Protein AF-A0A6L6E1U4-F1 (afdb_monomer_lite)

Secondary structure (DSSP, 8-state):
--HHHHHHHHHHHHHHHHHHHHHHTTTTS-TTHHHHHHHHHHHHHHHHHHHTT--TT-HHHHHHHHHHHHHHHHHHHHHHHHHHHHHHHHHHHHHH-

Foldseek 3Di:
DDVVVVVVVVLVVLVVVVVVVLVVQCVQDPSVLLVVQLVVQLVVLLVVCVVVPDDPPDPVSVVCNSVRSSVRSNVVSVVSRVVSVVVVVVVVVVVVD

Radius of gyration: 17.68 Å; chains: 1; bounding box: 41×20×59 Å

Structure (mmCIF, N/CA/C/O backbone):
data_AF-A0A6L6E1U4-F1
#
_entry.id   AF-A0A6L6E1U4-F1
#
loop_
_atom_site.group_PDB
_atom_site.id
_atom_site.type_symbol
_atom_site.label_atom_id
_atom_site.label_alt_id
_atom_site.label_comp_id
_atom_site.label_asym_id
_atom_site.label_entity_id
_atom_site.label_seq_id
_atom_site.pdbx_PDB_ins_code
_atom_site.Cartn_x
_atom_site.Cartn_y
_atom_site.Cartn_z
_atom_site.occupancy
_atom_site.B_iso_or_equiv
_atom_site.auth_seq_id
_atom_site.auth_comp_id
_atom_site.auth_asym_id
_atom_site.auth_atom_id
_atom_site.pdbx_PDB_model_num
ATOM 1 N N . MET A 1 1 ? -1.365 8.250 28.342 1.00 52.19 1 MET A N 1
ATOM 2 C CA . MET A 1 1 ? -1.066 8.469 26.913 1.00 52.19 1 MET A CA 1
ATOM 3 C C . MET A 1 1 ? -2.107 7.703 26.143 1.00 52.19 1 MET A C 1
ATOM 5 O O . MET A 1 1 ? -2.160 6.484 26.252 1.00 52.19 1 MET A O 1
ATOM 9 N N . ASP A 1 2 ? -2.981 8.431 25.472 1.00 58.19 2 ASP A 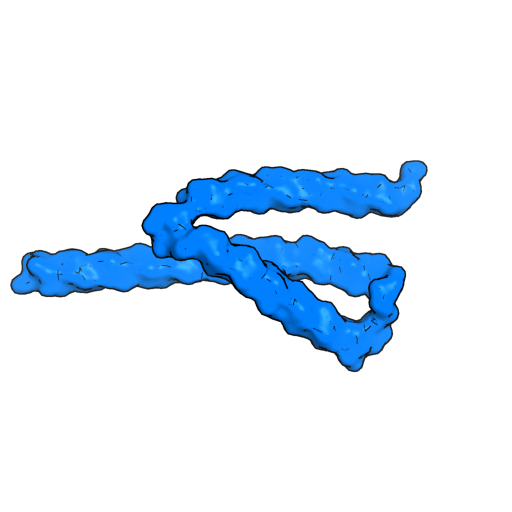N 1
ATOM 10 C CA . ASP A 1 2 ? -4.184 7.876 24.867 1.00 58.19 2 ASP A CA 1
ATOM 11 C C . ASP A 1 2 ? -3.793 7.194 23.550 1.00 58.19 2 ASP A C 1
ATOM 13 O O . ASP A 1 2 ? -2.903 7.674 22.844 1.00 58.19 2 ASP A O 1
ATOM 17 N N . VAL A 1 3 ? -4.417 6.058 23.225 1.00 67.44 3 VAL A N 1
ATOM 18 C CA . VAL A 1 3 ? -4.059 5.196 22.074 1.00 67.44 3 VAL A CA 1
ATOM 19 C C . VAL A 1 3 ? -3.969 5.990 20.759 1.00 67.44 3 VAL A C 1
ATOM 21 O O . VAL A 1 3 ? -3.127 5.707 19.909 1.00 67.44 3 VAL A O 1
ATOM 24 N N . SER A 1 4 ? -4.755 7.060 20.642 1.00 68.81 4 SER A N 1
ATOM 25 C CA . SER A 1 4 ? -4.755 8.027 19.542 1.00 68.81 4 SER A CA 1
ATOM 26 C C . SER A 1 4 ? -3.374 8.617 19.227 1.00 68.81 4 SER A C 1
ATOM 28 O O . SER A 1 4 ? -3.046 8.831 18.063 1.00 68.81 4 SER A O 1
ATOM 30 N N . PHE A 1 5 ? -2.530 8.853 20.235 1.00 70.38 5 PHE A N 1
ATOM 31 C CA . PHE A 1 5 ? -1.204 9.441 20.029 1.00 70.38 5 PHE A CA 1
ATOM 32 C C . PHE A 1 5 ? -0.218 8.446 19.404 1.00 70.38 5 PHE A C 1
ATOM 34 O O . PHE A 1 5 ? 0.578 8.814 18.541 1.00 70.38 5 PHE A O 1
ATOM 41 N N . ALA A 1 6 ? -0.309 7.169 19.785 1.00 71.25 6 ALA A N 1
ATOM 42 C CA . ALA A 1 6 ? 0.486 6.106 19.177 1.00 71.25 6 ALA A CA 1
ATOM 43 C C . ALA A 1 6 ? 0.101 5.894 17.705 1.00 71.25 6 ALA A C 1
ATOM 45 O O . ALA A 1 6 ? 0.980 5.715 16.866 1.00 71.25 6 ALA A O 1
ATOM 46 N N . VAL A 1 7 ? -1.192 5.997 17.377 1.00 66.94 7 VAL A N 1
ATOM 47 C CA . VAL A 1 7 ? -1.684 5.937 15.990 1.00 66.94 7 VAL A CA 1
ATOM 48 C C . VAL A 1 7 ? -1.111 7.083 15.156 1.00 66.94 7 VAL A C 1
ATOM 50 O O . VAL A 1 7 ? -0.622 6.847 14.056 1.00 66.94 7 VAL A O 1
ATOM 53 N N . ILE A 1 8 ? -1.103 8.309 15.687 1.00 74.38 8 ILE A N 1
ATOM 54 C CA . ILE A 1 8 ? -0.550 9.479 14.989 1.00 74.38 8 ILE A CA 1
ATOM 55 C C . ILE A 1 8 ? 0.965 9.343 14.785 1.00 74.38 8 ILE A C 1
ATOM 57 O O . ILE A 1 8 ? 1.454 9.627 13.695 1.00 74.38 8 ILE A O 1
ATOM 61 N N . LEU A 1 9 ? 1.712 8.886 15.793 1.00 76.69 9 LEU A N 1
ATOM 62 C CA . LEU A 1 9 ? 3.157 8.666 15.666 1.00 76.69 9 LEU A CA 1
ATOM 63 C C . LEU A 1 9 ? 3.498 7.568 14.656 1.00 76.69 9 LEU A C 1
ATOM 65 O O . LEU A 1 9 ? 4.421 7.716 13.859 1.00 76.69 9 LEU A O 1
ATOM 69 N N . LEU A 1 10 ? 2.747 6.470 14.667 1.00 72.44 10 LEU A N 1
ATOM 70 C CA . LEU A 1 10 ? 2.927 5.400 13.693 1.00 72.44 10 LEU A CA 1
ATOM 71 C C . LEU A 1 10 ? 2.569 5.891 12.282 1.00 72.44 10 LEU A C 1
ATOM 73 O O . LEU A 1 10 ? 3.260 5.576 11.319 1.00 72.44 10 LEU A O 1
ATOM 77 N N . TYR A 1 11 ? 1.544 6.736 12.169 1.00 62.38 11 TYR A N 1
ATOM 78 C CA . TYR A 1 11 ? 1.124 7.353 10.916 1.00 62.38 11 TYR A CA 1
ATOM 79 C C . TYR A 1 11 ? 2.180 8.296 10.328 1.00 62.38 11 TYR A C 1
ATOM 81 O O . TYR A 1 11 ? 2.506 8.189 9.144 1.00 62.38 11 TYR A O 1
ATOM 89 N N . THR A 1 12 ? 2.759 9.190 11.132 1.00 70.69 12 THR A N 1
ATOM 90 C CA . THR A 1 12 ? 3.824 10.089 10.659 1.00 70.69 12 THR A CA 1
ATOM 91 C C . THR A 1 12 ? 5.081 9.318 10.269 1.00 70.69 12 THR A C 1
ATOM 93 O O . THR A 1 12 ? 5.725 9.667 9.281 1.00 70.69 12 THR A O 1
ATOM 96 N N . LEU A 1 13 ? 5.387 8.225 10.972 1.00 75.94 13 LEU A N 1
ATOM 97 C CA . LEU A 1 13 ? 6.494 7.336 10.637 1.00 75.94 13 LEU A CA 1
ATOM 98 C C . LEU A 1 13 ? 6.273 6.621 9.292 1.00 75.94 13 LEU A C 1
ATOM 100 O O . LEU A 1 13 ? 7.167 6.609 8.446 1.00 75.94 13 LEU A O 1
ATOM 104 N N . VAL A 1 14 ? 5.071 6.088 9.051 1.00 64.25 14 VAL A N 1
ATOM 105 C CA . VAL A 1 14 ? 4.718 5.415 7.789 1.00 64.25 14 VAL A CA 1
ATOM 106 C C . VAL A 1 14 ? 4.690 6.396 6.612 1.00 64.25 14 VAL A C 1
ATOM 108 O O . VAL A 1 14 ? 5.251 6.096 5.559 1.00 64.25 14 VAL A O 1
ATOM 111 N N . LEU A 1 15 ? 4.112 7.592 6.772 1.00 66.56 15 LEU A N 1
ATOM 112 C CA . LEU A 1 15 ? 4.146 8.621 5.725 1.00 66.56 15 LEU A CA 1
ATOM 113 C C . LEU A 1 15 ? 5.566 9.127 5.440 1.00 66.56 15 LEU A C 1
ATOM 115 O O . LEU A 1 15 ? 5.914 9.356 4.280 1.00 66.56 15 LEU A O 1
ATOM 119 N N . GLY A 1 16 ? 6.402 9.247 6.474 1.00 63.91 16 GLY A N 1
ATOM 120 C CA . GLY A 1 16 ? 7.820 9.579 6.332 1.00 63.91 16 GLY A CA 1
ATOM 121 C C . GLY A 1 16 ? 8.600 8.537 5.522 1.00 63.91 16 GLY A C 1
ATOM 122 O O . GLY A 1 16 ? 9.509 8.898 4.782 1.00 63.91 16 GLY A O 1
ATOM 123 N N . LEU A 1 17 ? 8.201 7.263 5.592 1.00 63.50 17 LEU A N 1
ATOM 124 C CA . LEU A 1 17 ? 8.739 6.169 4.773 1.00 63.50 17 LEU A CA 1
ATOM 125 C C . LEU A 1 17 ? 8.233 6.188 3.318 1.00 63.50 17 LEU A C 1
ATOM 127 O O . LEU A 1 17 ? 8.948 5.754 2.415 1.00 63.50 17 LEU A O 1
ATOM 131 N N . VAL A 1 18 ? 7.030 6.716 3.066 1.00 57.53 18 VAL A N 1
ATOM 132 C CA . VAL A 1 18 ? 6.427 6.815 1.721 1.00 57.53 18 VAL A CA 1
ATOM 133 C C . VAL A 1 18 ? 7.045 7.940 0.882 1.00 57.53 18 VAL A C 1
ATOM 135 O O . VAL A 1 18 ? 7.255 7.763 -0.320 1.00 57.53 18 VAL A O 1
ATOM 138 N N . ALA A 1 19 ? 7.373 9.078 1.500 1.00 58.56 19 ALA A N 1
ATOM 139 C CA . ALA A 1 19 ? 7.956 10.242 0.825 1.00 58.56 19 ALA A CA 1
ATOM 140 C C . ALA A 1 19 ? 9.224 9.935 -0.016 1.00 58.56 19 ALA A C 1
ATOM 142 O O . ALA A 1 19 ? 9.265 10.326 -1.187 1.00 58.56 19 ALA A O 1
ATOM 143 N N . PRO A 1 20 ? 10.237 9.199 0.487 1.00 60.59 20 PRO A N 1
ATOM 144 C CA . PRO A 1 20 ? 11.402 8.831 -0.320 1.00 60.59 20 PRO A CA 1
ATOM 145 C C . PRO A 1 20 ? 11.078 7.793 -1.406 1.00 60.59 20 PRO A C 1
ATOM 147 O O . PRO A 1 20 ? 11.754 7.756 -2.431 1.00 60.59 20 PRO A O 1
ATOM 150 N N . TYR A 1 21 ? 10.030 6.982 -1.233 1.00 56.47 21 TYR A N 1
ATOM 151 C CA . TYR A 1 21 ? 9.685 5.902 -2.163 1.00 56.47 21 TYR A CA 1
ATOM 152 C C . TYR A 1 21 ? 9.057 6.412 -3.468 1.00 56.47 21 TYR A C 1
ATOM 154 O O . TYR A 1 21 ? 9.359 5.903 -4.546 1.00 56.47 21 TYR A O 1
ATOM 162 N N . ILE A 1 22 ? 8.226 7.457 -3.382 1.00 56.78 22 ILE A N 1
ATOM 163 C CA . ILE A 1 22 ? 7.669 8.152 -4.556 1.00 56.78 22 ILE A CA 1
ATOM 164 C C . ILE A 1 22 ? 8.784 8.884 -5.321 1.00 56.78 22 ILE A C 1
ATOM 166 O O . ILE A 1 22 ? 8.792 8.896 -6.551 1.00 56.78 22 ILE A O 1
ATOM 170 N N . SER A 1 23 ? 9.756 9.445 -4.595 1.00 54.22 23 SER A N 1
ATOM 171 C CA . SER A 1 23 ? 10.890 10.173 -5.174 1.00 54.22 23 SER A CA 1
ATOM 172 C C . SER A 1 23 ? 11.886 9.249 -5.895 1.00 54.22 23 SER A C 1
ATOM 174 O O . SER A 1 23 ? 12.378 9.583 -6.969 1.00 54.22 23 SER A O 1
ATOM 176 N N . ALA A 1 24 ? 12.137 8.045 -5.367 1.00 55.06 24 ALA A N 1
ATOM 177 C CA . ALA A 1 24 ? 13.194 7.157 -5.860 1.00 55.06 24 ALA A CA 1
ATOM 178 C C . ALA A 1 24 ? 12.899 6.424 -7.188 1.00 55.06 24 ALA A C 1
ATOM 180 O O . ALA A 1 24 ? 13.822 5.868 -7.777 1.00 55.06 24 ALA A O 1
ATOM 181 N N . HIS A 1 25 ? 11.648 6.380 -7.668 1.00 54.31 25 HIS A N 1
ATOM 182 C CA . HIS A 1 25 ? 11.264 5.555 -8.832 1.00 54.31 25 HIS A CA 1
ATOM 183 C C . HIS A 1 25 ? 10.463 6.290 -9.926 1.00 54.31 25 HIS A C 1
ATOM 185 O O . HIS A 1 25 ? 9.997 5.661 -10.881 1.00 54.31 25 HIS A O 1
ATOM 191 N N . SER A 1 26 ? 10.338 7.618 -9.822 1.00 53.34 26 SER A N 1
ATOM 192 C CA . SER A 1 26 ? 9.571 8.468 -10.752 1.00 53.34 26 SER A CA 1
ATOM 193 C C . SER A 1 26 ? 10.051 8.388 -12.214 1.00 53.34 26 SER A C 1
ATOM 195 O O . SER A 1 26 ? 9.270 8.582 -13.140 1.00 53.34 26 SER A O 1
ATOM 197 N N . GLU A 1 27 ? 11.316 8.030 -12.462 1.00 55.78 27 GLU A N 1
ATOM 198 C CA . GLU A 1 27 ? 11.839 7.888 -13.832 1.00 55.78 27 GLU A CA 1
ATOM 199 C C . GLU A 1 27 ? 11.299 6.656 -14.572 1.00 55.78 27 GLU A C 1
ATOM 201 O O . GLU A 1 27 ? 11.315 6.606 -15.803 1.00 55.78 27 GLU A O 1
ATOM 206 N N . LYS A 1 28 ? 10.807 5.647 -13.844 1.00 57.81 28 LYS A N 1
ATOM 207 C CA . LYS A 1 28 ? 10.451 4.349 -14.427 1.00 57.81 28 LYS A CA 1
ATOM 208 C C . LYS A 1 28 ? 8.939 4.106 -14.528 1.00 57.81 28 LYS A C 1
ATOM 210 O O . LYS A 1 28 ? 8.525 3.310 -15.379 1.00 57.81 28 LYS A O 1
ATOM 215 N N . TYR A 1 29 ? 8.113 4.810 -13.741 1.00 59.19 29 TYR A N 1
ATOM 216 C CA . TYR A 1 29 ? 6.634 4.795 -13.799 1.00 59.19 29 TYR A CA 1
ATOM 217 C C . TYR A 1 29 ? 6.094 6.217 -13.707 1.00 59.19 29 TYR A C 1
ATOM 219 O O . TYR A 1 29 ? 6.662 7.048 -13.011 1.00 59.19 29 TYR A O 1
ATOM 227 N N . GLY A 1 30 ? 4.954 6.487 -14.349 1.00 60.06 30 GLY A N 1
ATOM 228 C CA . GLY A 1 30 ? 4.292 7.782 -14.200 1.00 60.06 30 GLY A CA 1
ATOM 229 C C . GLY A 1 30 ? 3.941 8.059 -12.735 1.00 60.06 30 GLY A C 1
ATOM 230 O O . GLY A 1 30 ? 3.452 7.166 -12.042 1.00 60.06 30 GLY A O 1
ATOM 231 N N . ALA A 1 31 ? 4.134 9.302 -12.283 1.00 66.12 31 ALA A N 1
ATOM 232 C CA . ALA A 1 31 ? 3.893 9.737 -10.900 1.00 66.12 31 ALA A CA 1
ATOM 233 C C . ALA A 1 31 ? 2.466 9.452 -10.384 1.00 66.12 31 ALA A C 1
ATOM 235 O O . ALA A 1 31 ? 2.230 9.419 -9.180 1.00 66.12 31 ALA A O 1
ATOM 236 N N . LEU A 1 32 ? 1.517 9.213 -11.293 1.00 66.75 32 LEU A N 1
ATOM 237 C CA . LEU A 1 32 ? 0.133 8.864 -10.978 1.00 66.75 32 LEU A CA 1
ATOM 238 C C . LEU A 1 32 ? -0.058 7.393 -10.580 1.00 66.75 32 LEU A C 1
ATOM 240 O O . LEU A 1 32 ? -1.039 7.074 -9.919 1.00 66.75 32 LEU A O 1
ATOM 244 N N . VAL A 1 33 ? 0.868 6.494 -10.924 1.00 72.31 33 VAL A N 1
ATOM 245 C CA . VAL A 1 33 ? 0.703 5.053 -10.680 1.00 72.31 33 VAL A CA 1
ATOM 246 C C . VAL A 1 33 ? 0.625 4.718 -9.181 1.00 72.31 33 VAL A C 1
ATOM 248 O O . VAL A 1 33 ? -0.341 4.058 -8.789 1.00 72.31 33 VAL A O 1
ATOM 251 N N . PRO A 1 34 ? 1.552 5.179 -8.312 1.00 71.19 34 PRO A N 1
ATOM 252 C CA . PRO A 1 34 ? 1.449 4.920 -6.875 1.00 71.19 34 PRO A CA 1
ATOM 253 C C . PRO A 1 34 ? 0.147 5.437 -6.229 1.00 71.19 34 PRO A C 1
ATOM 255 O O . PRO A 1 34 ? -0.509 4.645 -5.548 1.00 71.19 34 PRO A O 1
ATOM 258 N N . PRO A 1 35 ? -0.295 6.697 -6.449 1.00 70.31 35 PRO A N 1
ATOM 259 C CA . PRO A 1 35 ? -1.532 7.182 -5.846 1.00 70.31 35 PRO A CA 1
ATOM 260 C C . PRO A 1 35 ? -2.781 6.477 -6.383 1.00 70.31 35 PRO A C 1
ATOM 262 O O . PRO A 1 35 ? -3.698 6.242 -5.601 1.00 70.31 35 PRO A O 1
ATOM 265 N N . THR A 1 36 ? -2.834 6.074 -7.661 1.00 75.31 36 THR A N 1
ATOM 266 C CA . THR A 1 36 ? -3.977 5.286 -8.163 1.00 75.31 36 THR A CA 1
ATOM 267 C C . THR A 1 36 ? -4.046 3.912 -7.495 1.00 75.31 36 THR A C 1
ATOM 269 O O . THR A 1 36 ? -5.122 3.498 -7.075 1.00 75.31 36 THR A O 1
ATOM 272 N N . ILE A 1 37 ? -2.909 3.228 -7.316 1.00 77.69 37 ILE A N 1
ATOM 273 C CA . ILE A 1 37 ? -2.858 1.936 -6.609 1.00 77.69 37 ILE A CA 1
ATOM 274 C C . ILE A 1 37 ? -3.315 2.091 -5.158 1.00 77.69 37 ILE A C 1
ATOM 276 O O . ILE A 1 37 ? -4.093 1.267 -4.676 1.00 77.69 37 ILE A O 1
ATOM 280 N N . ALA A 1 38 ? -2.856 3.138 -4.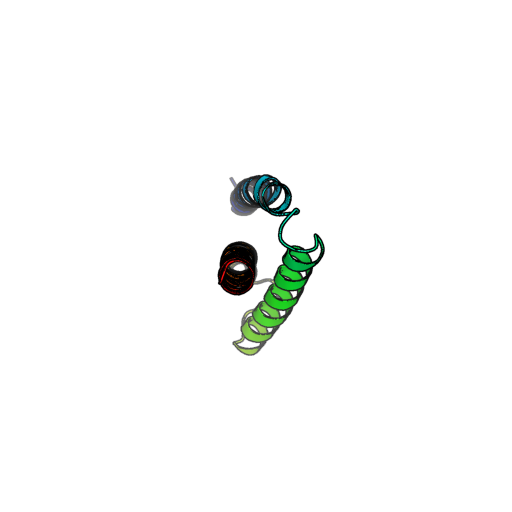470 1.00 75.50 38 ALA A N 1
ATOM 281 C CA . ALA A 1 38 ? -3.270 3.419 -3.101 1.00 75.50 38 ALA A CA 1
ATOM 282 C C . ALA A 1 38 ? -4.784 3.664 -3.017 1.00 75.50 38 ALA A C 1
ATOM 284 O O . ALA A 1 38 ? -5.455 3.017 -2.218 1.00 75.50 38 ALA A O 1
ATOM 285 N N . LEU A 1 39 ? -5.333 4.514 -3.893 1.00 79.00 39 LEU A N 1
ATOM 286 C CA . LEU A 1 39 ? -6.772 4.791 -3.979 1.00 79.00 39 LEU A CA 1
ATOM 287 C C . LEU A 1 39 ? -7.589 3.519 -4.211 1.00 79.00 39 LEU A C 1
ATOM 289 O O . LEU A 1 39 ? -8.489 3.218 -3.431 1.00 79.00 39 LEU A O 1
ATOM 293 N N . THR A 1 40 ? -7.256 2.742 -5.244 1.00 83.44 40 THR A N 1
ATOM 294 C CA . THR A 1 40 ? -7.983 1.509 -5.564 1.00 83.44 40 THR A CA 1
ATOM 295 C C . THR A 1 40 ? -7.885 0.495 -4.429 1.00 83.44 40 THR A C 1
ATOM 297 O O . THR A 1 40 ? -8.896 -0.091 -4.049 1.00 83.44 40 THR A O 1
ATOM 300 N N . THR A 1 41 ? -6.696 0.313 -3.849 1.00 82.00 41 THR A N 1
ATOM 301 C CA . THR A 1 41 ? -6.504 -0.619 -2.732 1.00 82.00 41 THR A CA 1
ATOM 302 C C . THR A 1 41 ? -7.318 -0.182 -1.523 1.00 82.00 41 THR A C 1
ATOM 304 O O . THR A 1 41 ? -8.047 -0.997 -0.974 1.00 82.00 41 THR A O 1
ATOM 307 N N . GLY A 1 42 ? -7.249 1.094 -1.137 1.00 80.38 42 GLY A N 1
ATOM 308 C CA . GLY A 1 42 ? -8.007 1.639 -0.014 1.00 80.38 42 GLY A CA 1
ATOM 309 C C . GLY A 1 42 ? -9.506 1.450 -0.173 1.00 80.38 42 GLY A C 1
ATOM 310 O O . GLY A 1 42 ? -10.154 0.943 0.740 1.00 80.38 42 GLY A O 1
ATOM 311 N N . SER A 1 43 ? -10.046 1.786 -1.347 1.00 83.88 43 SER A N 1
ATOM 312 C CA . SER A 1 43 ? -11.467 1.604 -1.645 1.00 83.88 43 SER A CA 1
ATOM 313 C C . SER A 1 43 ? -11.883 0.135 -1.577 1.00 83.88 43 SER A C 1
ATOM 315 O O . SER A 1 43 ? -12.850 -0.186 -0.892 1.00 83.88 43 SER A O 1
ATOM 317 N N . VAL A 1 44 ? -11.142 -0.768 -2.229 1.00 87.94 44 VAL A N 1
ATOM 318 C CA . VAL A 1 44 ? -11.470 -2.203 -2.249 1.00 87.94 44 VAL A CA 1
ATOM 319 C C . VAL A 1 44 ? -11.385 -2.809 -0.849 1.00 87.94 44 VAL A C 1
ATOM 321 O O . VAL A 1 44 ? -12.302 -3.513 -0.431 1.00 87.94 44 VAL A O 1
ATOM 324 N N . LEU A 1 45 ? -10.316 -2.518 -0.103 1.00 86.75 45 LEU A N 1
ATOM 325 C CA . LEU A 1 45 ? -10.103 -3.074 1.231 1.00 86.75 45 LEU A CA 1
ATOM 326 C C . LEU A 1 45 ? -11.187 -2.602 2.204 1.00 86.75 45 LEU A C 1
ATOM 328 O O . LEU A 1 45 ? -11.749 -3.414 2.934 1.00 86.75 45 LEU A O 1
ATOM 332 N N . TRP A 1 46 ? -11.513 -1.305 2.175 1.00 84.12 46 TRP A N 1
ATOM 333 C CA . TRP A 1 46 ? -12.562 -0.715 3.006 1.00 84.12 46 TRP A CA 1
ATOM 334 C C . TRP A 1 46 ? -13.931 -1.319 2.697 1.00 84.12 46 TRP A C 1
ATOM 336 O O . TRP A 1 46 ? -14.643 -1.722 3.616 1.00 84.12 46 TRP A O 1
ATOM 346 N N . SER A 1 47 ? -14.274 -1.465 1.412 1.00 88.12 47 SER A N 1
ATOM 347 C CA . SER A 1 47 ? -15.511 -2.132 1.008 1.00 88.12 47 SER A CA 1
ATOM 348 C C . SER A 1 47 ? -15.564 -3.575 1.509 1.00 88.12 47 SER A C 1
ATOM 350 O O . SER A 1 47 ? -16.553 -3.956 2.122 1.00 88.12 47 SER A O 1
ATOM 352 N N . ILE A 1 48 ? -14.503 -4.366 1.331 1.00 88.12 48 ILE A N 1
ATOM 353 C CA . ILE A 1 48 ? -14.474 -5.760 1.802 1.00 88.12 48 ILE A CA 1
ATOM 354 C C . ILE A 1 48 ? -14.627 -5.829 3.328 1.00 88.12 48 ILE A C 1
ATOM 356 O O . ILE A 1 48 ? -15.432 -6.613 3.823 1.00 88.12 48 ILE A O 1
ATOM 360 N N . LEU A 1 49 ? -13.903 -4.996 4.078 1.00 85.50 49 LEU A N 1
ATOM 361 C CA . LEU A 1 49 ? -13.946 -4.989 5.545 1.00 85.50 49 LEU A CA 1
ATOM 362 C C . LEU A 1 49 ? -15.337 -4.643 6.088 1.00 85.50 49 LEU A C 1
ATOM 364 O O . LEU A 1 49 ? -15.810 -5.301 7.014 1.00 85.50 49 LEU A O 1
ATOM 368 N N . ILE A 1 50 ? -16.024 -3.672 5.483 1.00 86.94 50 ILE A N 1
ATOM 369 C CA . ILE A 1 50 ? -17.401 -3.322 5.864 1.00 86.94 50 ILE A CA 1
ATOM 370 C C . ILE A 1 50 ? -18.362 -4.470 5.580 1.00 86.94 50 ILE A C 1
ATOM 372 O O . ILE A 1 50 ? -19.231 -4.765 6.395 1.00 86.94 50 ILE A O 1
ATOM 376 N N . TRP A 1 51 ? -18.193 -5.146 4.446 1.00 88.00 51 TRP A N 1
ATOM 377 C CA . TRP A 1 51 ? -19.028 -6.290 4.084 1.00 88.00 51 TRP A CA 1
ATOM 378 C C . TRP A 1 51 ? -18.795 -7.503 4.992 1.00 88.00 51 TRP A C 1
ATOM 380 O O . TRP A 1 51 ? -19.715 -8.280 5.223 1.00 88.00 51 TRP A O 1
ATOM 390 N N . VAL A 1 52 ? -17.593 -7.637 5.557 1.00 86.69 52 VAL A N 1
ATOM 391 C CA . VAL A 1 52 ? -17.256 -8.645 6.578 1.00 86.69 52 VAL A CA 1
ATOM 392 C C . VAL A 1 52 ? -17.853 -8.295 7.955 1.00 86.69 52 VAL A C 1
ATOM 394 O O . VAL A 1 52 ? -17.850 -9.128 8.857 1.00 86.69 52 VAL A O 1
ATOM 397 N N . GLY A 1 53 ? -18.430 -7.100 8.111 1.00 84.62 53 GLY A N 1
ATOM 398 C CA . GLY A 1 53 ? -19.132 -6.676 9.322 1.00 84.62 53 GLY A CA 1
ATOM 399 C C . GLY A 1 53 ? -18.309 -5.792 10.257 1.00 84.62 53 GLY A C 1
ATOM 400 O O . GLY A 1 53 ? -18.742 -5.551 11.383 1.00 84.62 53 GLY A O 1
ATOM 401 N N . PHE A 1 54 ? -17.148 -5.282 9.823 1.00 82.56 54 PHE A N 1
ATOM 402 C CA . PHE A 1 54 ? -16.428 -4.276 10.606 1.00 82.56 54 PHE A CA 1
ATOM 403 C C . PHE A 1 54 ? -17.196 -2.952 10.642 1.00 82.56 54 PHE A C 1
ATOM 405 O O . PHE A 1 54 ? -17.655 -2.441 9.617 1.00 82.56 54 PHE A O 1
ATOM 412 N N . GLY A 1 55 ? -17.283 -2.362 11.835 1.00 79.50 55 GLY A N 1
ATOM 413 C CA . GLY A 1 55 ? -17.846 -1.031 12.017 1.00 79.50 55 GLY A CA 1
ATOM 414 C C . GLY A 1 55 ? -16.964 0.044 11.381 1.00 79.50 55 GLY A C 1
ATOM 415 O O . GLY A 1 55 ? -15.739 0.000 11.467 1.00 79.50 55 GLY A O 1
ATOM 416 N N . THR A 1 56 ? -17.580 1.067 10.790 1.00 77.81 56 THR A N 1
ATOM 417 C CA . THR A 1 56 ? -16.867 2.200 10.166 1.00 77.81 56 THR A CA 1
ATOM 418 C C . THR A 1 56 ? -16.055 3.041 11.158 1.00 77.81 56 THR A C 1
ATOM 420 O O . THR A 1 56 ? -15.141 3.760 10.753 1.00 77.81 56 THR A O 1
ATOM 423 N N . GLN A 1 57 ? -16.370 2.943 12.452 1.00 78.62 57 GLN A N 1
ATOM 424 C CA . GLN A 1 57 ? -15.641 3.584 13.551 1.00 78.62 57 GLN A CA 1
ATOM 425 C C . GLN A 1 57 ? -14.771 2.611 14.356 1.00 78.62 57 GLN A C 1
ATOM 427 O O . GLN A 1 57 ? -14.229 2.988 15.392 1.00 78.62 57 GLN A O 1
ATOM 432 N N . ASP A 1 58 ? -14.630 1.365 13.905 1.00 81.62 58 ASP A N 1
ATOM 433 C CA . ASP A 1 58 ? -13.793 0.392 14.594 1.00 81.62 58 ASP A CA 1
ATOM 434 C C . ASP A 1 58 ? -12.307 0.721 14.378 1.00 81.62 58 ASP A C 1
ATOM 436 O O . ASP A 1 58 ? -11.840 0.899 13.246 1.00 81.62 58 ASP A O 1
ATOM 440 N N . GLY A 1 59 ? -11.547 0.789 15.472 1.00 80.62 59 GLY A N 1
ATOM 441 C CA . GLY A 1 59 ? -10.107 1.041 15.430 1.00 80.62 59 GLY A CA 1
ATOM 442 C C . GLY A 1 59 ? -9.353 -0.032 14.642 1.00 80.62 59 GLY A C 1
ATOM 443 O O . GLY A 1 59 ? -8.349 0.268 13.998 1.00 80.62 59 GLY A O 1
ATOM 444 N N . TRP A 1 60 ? -9.865 -1.265 14.619 1.00 80.94 60 TRP A N 1
ATOM 445 C CA . TRP A 1 60 ? -9.283 -2.364 13.849 1.00 80.94 60 TRP A CA 1
ATOM 446 C C . TRP A 1 60 ? -9.414 -2.176 12.337 1.00 80.94 60 TRP A C 1
ATOM 448 O O . TRP A 1 60 ? -8.455 -2.437 11.612 1.00 80.94 60 TRP A O 1
ATOM 458 N N . LEU A 1 61 ? -10.558 -1.675 11.857 1.00 82.69 61 LEU A N 1
ATOM 459 C CA . LEU A 1 61 ? -10.759 -1.370 10.436 1.00 82.69 61 LEU A CA 1
ATOM 460 C C . LEU A 1 61 ? -9.753 -0.311 9.978 1.00 82.69 61 LEU A C 1
ATOM 462 O O . LEU A 1 61 ? -9.096 -0.472 8.948 1.00 82.69 61 LEU A O 1
ATOM 466 N N . TRP A 1 62 ? -9.577 0.730 10.791 1.00 81.44 62 TRP A N 1
ATOM 467 C CA . TRP A 1 62 ? -8.588 1.771 10.541 1.00 81.44 62 TRP A CA 1
ATOM 468 C C . TRP A 1 62 ? -7.160 1.234 10.539 1.00 81.44 62 TRP A C 1
ATOM 470 O O . TRP A 1 62 ? -6.411 1.531 9.612 1.00 81.44 62 TRP A O 1
ATOM 480 N N . LEU A 1 63 ? -6.793 0.406 11.521 1.00 81.62 63 LEU A N 1
ATOM 481 C CA . LEU A 1 63 ? -5.457 -0.183 11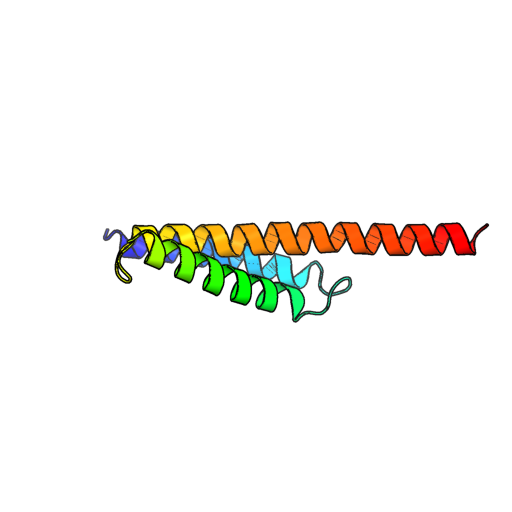.614 1.00 81.62 63 LEU A CA 1
ATOM 482 C C . LEU A 1 63 ? -5.129 -1.059 10.396 1.00 81.62 63 LEU A C 1
ATOM 484 O O . LEU A 1 63 ? -4.054 -0.926 9.810 1.00 81.62 63 LEU A O 1
ATOM 488 N N . ILE A 1 64 ? -6.060 -1.929 9.994 1.00 82.88 64 ILE A N 1
ATOM 489 C CA . ILE A 1 64 ? -5.878 -2.827 8.848 1.00 82.88 64 ILE A CA 1
ATOM 490 C C . ILE A 1 64 ? -5.703 -2.015 7.566 1.00 82.88 64 ILE A C 1
ATOM 492 O O . ILE A 1 64 ? -4.763 -2.261 6.814 1.00 82.88 64 ILE A O 1
ATOM 496 N N . ILE A 1 65 ? -6.563 -1.022 7.325 1.00 82.50 65 ILE A N 1
ATOM 497 C CA . ILE A 1 65 ? -6.480 -0.176 6.127 1.00 82.50 65 ILE A CA 1
ATOM 498 C C . ILE A 1 65 ? -5.183 0.629 6.117 1.00 82.50 65 ILE A C 1
ATOM 500 O O . ILE A 1 65 ? -4.507 0.686 5.087 1.00 82.50 65 ILE A O 1
ATOM 504 N N . MET A 1 66 ? -4.813 1.209 7.261 1.00 79.06 66 MET A N 1
ATOM 505 C CA . MET A 1 66 ? -3.587 1.989 7.403 1.00 79.06 66 MET A CA 1
ATOM 506 C C . MET A 1 66 ? -2.325 1.170 7.142 1.00 79.06 66 MET A C 1
ATOM 508 O O . MET A 1 66 ? -1.365 1.729 6.625 1.00 79.06 66 MET A O 1
ATOM 512 N N . LEU A 1 67 ? -2.304 -0.124 7.468 1.00 81.31 67 LEU A N 1
ATOM 513 C CA . LEU A 1 67 ? -1.161 -0.999 7.190 1.00 81.31 67 LEU A CA 1
ATOM 514 C C . LEU A 1 67 ? -1.198 -1.569 5.770 1.00 81.31 67 LEU A C 1
ATOM 516 O O . LEU A 1 67 ? -0.185 -1.573 5.069 1.00 81.31 67 LEU A O 1
ATOM 520 N N . ALA A 1 68 ? -2.362 -2.040 5.329 1.00 82.44 68 ALA A N 1
ATOM 521 C CA . ALA A 1 68 ? -2.507 -2.722 4.052 1.00 82.44 68 ALA A CA 1
ATOM 522 C C . ALA A 1 68 ? -2.283 -1.782 2.861 1.00 82.44 68 ALA A C 1
ATOM 524 O O . ALA A 1 68 ? -1.600 -2.166 1.915 1.00 82.44 68 ALA A O 1
ATOM 525 N N . MET A 1 69 ? -2.795 -0.546 2.904 1.00 79.19 69 MET A N 1
ATOM 526 C CA . MET A 1 69 ? -2.615 0.416 1.810 1.00 79.19 69 MET A CA 1
ATOM 527 C C . MET A 1 69 ? -1.142 0.700 1.465 1.00 79.19 69 MET A C 1
ATOM 529 O O . MET A 1 69 ? -0.766 0.504 0.306 1.00 79.19 69 MET A O 1
ATOM 533 N N . PRO A 1 70 ? -0.282 1.138 2.405 1.00 74.62 70 PRO A N 1
ATO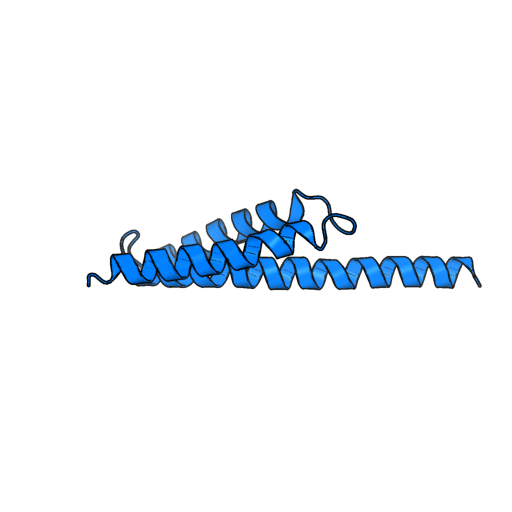M 534 C CA . PRO A 1 70 ? 1.119 1.412 2.101 1.00 74.62 70 PRO A CA 1
ATOM 535 C C . PRO A 1 70 ? 1.890 0.138 1.752 1.00 74.62 70 PRO A C 1
ATOM 537 O O . PRO A 1 70 ? 2.706 0.174 0.833 1.00 74.62 70 PRO A O 1
ATOM 540 N N . LEU A 1 71 ? 1.603 -0.997 2.405 1.00 80.81 71 LEU A N 1
ATOM 541 C CA . LEU A 1 71 ? 2.227 -2.278 2.058 1.00 80.81 71 LEU A CA 1
ATOM 542 C C . LEU A 1 71 ? 1.951 -2.663 0.602 1.00 80.81 71 LEU A C 1
ATOM 544 O O . LEU A 1 71 ? 2.885 -2.958 -0.144 1.00 80.81 71 LEU A O 1
ATOM 548 N N . VAL A 1 72 ? 0.687 -2.617 0.178 1.00 82.62 72 VAL A N 1
ATOM 549 C CA . VAL A 1 72 ? 0.299 -2.939 -1.199 1.00 82.62 72 VAL A CA 1
ATOM 550 C C . VAL A 1 72 ? 0.876 -1.924 -2.174 1.00 82.62 72 VAL A C 1
ATOM 552 O O . VAL A 1 72 ? 1.396 -2.322 -3.211 1.00 82.62 72 VAL A O 1
ATOM 555 N N . MET A 1 73 ? 0.853 -0.631 -1.850 1.00 75.75 73 MET A N 1
ATOM 556 C CA . MET A 1 73 ? 1.434 0.405 -2.702 1.00 75.75 73 MET A CA 1
ATOM 557 C C . MET A 1 73 ? 2.932 0.169 -2.941 1.00 75.75 73 MET A C 1
ATOM 559 O O . MET A 1 73 ? 3.375 0.215 -4.089 1.00 75.75 73 MET A O 1
ATOM 563 N N . VAL A 1 74 ? 3.705 -0.133 -1.893 1.00 73.44 74 VAL A N 1
ATOM 564 C CA . VAL A 1 74 ? 5.146 -0.425 -1.992 1.00 73.44 74 VAL A CA 1
ATOM 565 C C . VAL A 1 74 ? 5.388 -1.698 -2.798 1.00 73.44 74 VAL A C 1
ATOM 567 O O . VAL A 1 74 ? 6.174 -1.687 -3.742 1.00 73.44 74 VAL A O 1
ATOM 570 N N . PHE A 1 75 ? 4.681 -2.786 -2.491 1.00 79.25 75 PHE A N 1
ATOM 571 C CA . PHE A 1 75 ? 4.856 -4.047 -3.212 1.00 79.25 75 PHE A CA 1
ATOM 572 C C . PHE A 1 75 ? 4.441 -3.955 -4.682 1.00 79.25 75 PHE A C 1
ATOM 574 O O . PHE A 1 75 ? 5.145 -4.461 -5.558 1.00 79.25 75 PHE A O 1
ATOM 581 N N . ALA A 1 76 ? 3.308 -3.321 -4.974 1.00 80.56 76 ALA A N 1
ATOM 582 C CA . ALA A 1 76 ? 2.780 -3.216 -6.326 1.00 80.56 76 ALA A CA 1
ATOM 583 C C . ALA A 1 76 ? 3.635 -2.284 -7.189 1.00 80.56 76 ALA A C 1
ATOM 585 O O . ALA A 1 76 ? 3.983 -2.662 -8.308 1.00 80.56 76 ALA A O 1
ATOM 586 N N . SER A 1 77 ? 4.037 -1.117 -6.668 1.00 72.62 77 SER A N 1
ATOM 587 C CA . SER A 1 77 ? 4.976 -0.225 -7.366 1.00 72.62 77 SER A CA 1
ATOM 588 C C . SER A 1 77 ? 6.338 -0.901 -7.564 1.00 72.62 77 SER A C 1
ATOM 590 O O . SER A 1 77 ? 6.819 -0.971 -8.692 1.00 72.62 77 SER A O 1
ATOM 592 N N . ALA A 1 78 ? 6.860 -1.529 -6.506 1.00 74.75 78 ALA A N 1
ATOM 593 C CA . ALA A 1 78 ? 7.958 -2.499 -6.463 1.00 74.75 78 ALA A CA 1
ATOM 594 C C . ALA A 1 78 ? 7.993 -3.483 -7.646 1.00 74.75 78 ALA A C 1
ATOM 596 O O . ALA A 1 78 ? 8.981 -3.690 -8.357 1.00 74.75 78 ALA A O 1
ATOM 597 N N . ARG A 1 79 ? 6.861 -4.152 -7.842 1.00 76.06 79 ARG A N 1
ATOM 598 C CA . ARG A 1 79 ? 6.726 -5.224 -8.823 1.00 76.06 79 ARG A CA 1
ATOM 599 C C . ARG A 1 79 ? 6.550 -4.695 -10.2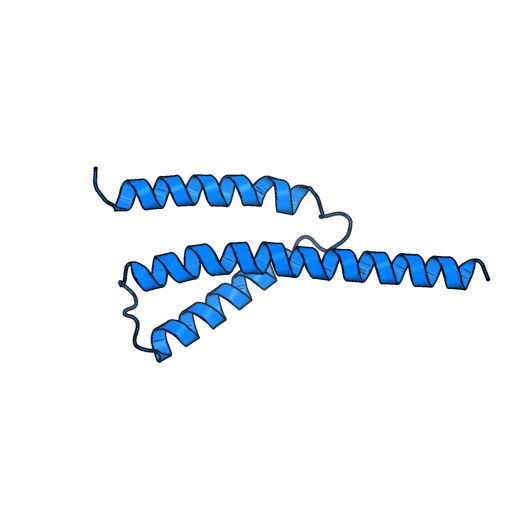36 1.00 76.06 79 ARG A C 1
ATOM 601 O O . ARG A 1 79 ? 7.156 -5.234 -11.162 1.00 76.06 79 ARG A O 1
ATOM 608 N N . LEU A 1 80 ? 5.758 -3.636 -10.396 1.00 75.62 80 LEU A N 1
ATOM 609 C CA . LEU A 1 80 ? 5.623 -2.937 -11.671 1.00 75.62 80 LEU A CA 1
ATOM 610 C C . LEU A 1 80 ? 6.981 -2.398 -12.130 1.00 75.62 80 LEU A C 1
ATOM 612 O O . LEU A 1 80 ? 7.277 -2.377 -13.327 1.00 75.62 80 LEU A O 1
ATOM 616 N N . ALA A 1 81 ? 7.825 -2.067 -11.153 1.00 74.19 81 ALA A N 1
ATOM 617 C CA . ALA A 1 81 ? 9.158 -1.590 -11.377 1.00 74.19 81 ALA A CA 1
ATOM 618 C C . ALA A 1 81 ? 10.094 -2.546 -12.065 1.00 74.19 81 ALA A C 1
ATOM 620 O O . ALA A 1 81 ? 10.531 -2.311 -13.197 1.00 74.19 81 ALA A O 1
ATOM 621 N N . SER A 1 82 ? 10.298 -3.669 -11.400 1.00 72.88 82 SER A N 1
ATOM 622 C CA . SER A 1 82 ? 11.091 -4.756 -11.937 1.00 72.88 82 SER A CA 1
ATOM 623 C C . SER A 1 82 ? 10.528 -5.274 -13.268 1.00 72.88 82 SER A C 1
ATOM 625 O O . SER A 1 82 ? 11.291 -5.642 -14.159 1.00 72.88 82 SER A O 1
ATOM 627 N N . ALA A 1 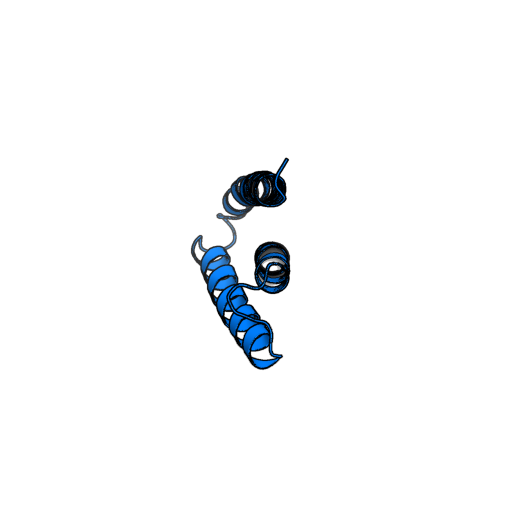83 ? 9.200 -5.283 -13.441 1.00 75.62 83 ALA A N 1
ATOM 628 C CA . ALA A 1 83 ? 8.574 -5.741 -14.680 1.00 75.62 83 ALA A CA 1
ATOM 629 C C . ALA A 1 83 ? 8.909 -4.843 -15.882 1.00 75.62 83 ALA A C 1
ATOM 631 O O . ALA A 1 83 ? 9.197 -5.359 -16.964 1.00 75.62 83 ALA A O 1
ATOM 632 N N . ARG A 1 84 ? 8.907 -3.513 -15.704 1.00 75.56 84 ARG A N 1
ATOM 633 C CA . ARG A 1 84 ? 9.301 -2.594 -16.783 1.00 75.56 84 ARG A CA 1
ATOM 634 C C . ARG A 1 84 ? 10.782 -2.704 -17.111 1.00 75.56 84 ARG A C 1
ATOM 636 O O . ARG A 1 84 ? 11.103 -2.756 -18.292 1.00 75.56 84 ARG A O 1
ATOM 643 N N . ASP A 1 85 ? 11.654 -2.805 -16.111 1.00 77.25 85 ASP A N 1
ATOM 644 C CA . ASP A 1 85 ? 13.098 -2.956 -16.340 1.00 77.25 85 ASP A CA 1
ATOM 645 C C . ASP A 1 85 ? 13.412 -4.183 -17.202 1.00 77.25 85 ASP A C 1
ATOM 647 O O . ASP A 1 85 ? 14.093 -4.073 -18.220 1.00 77.25 85 ASP A O 1
ATOM 651 N N . LYS A 1 86 ? 12.809 -5.333 -16.878 1.00 76.38 86 LYS A N 1
ATOM 652 C CA . LYS A 1 86 ? 12.959 -6.565 -17.669 1.00 76.38 86 LYS A CA 1
ATOM 653 C C . LYS A 1 86 ? 12.480 -6.404 -19.111 1.00 76.38 86 LYS A C 1
ATOM 655 O O . LYS A 1 86 ? 13.086 -6.953 -20.027 1.00 76.38 86 LYS A O 1
ATOM 660 N N . ALA A 1 87 ? 11.401 -5.651 -19.330 1.00 78.00 87 ALA A N 1
ATOM 661 C CA . ALA A 1 87 ? 10.894 -5.386 -20.672 1.00 78.00 87 ALA A CA 1
ATOM 662 C C . ALA A 1 87 ? 11.839 -4.481 -21.485 1.00 78.00 87 ALA A C 1
ATOM 664 O O . ALA A 1 87 ? 11.981 -4.681 -22.692 1.00 78.00 87 ALA A O 1
ATOM 665 N N . TYR A 1 88 ? 12.500 -3.510 -20.844 1.00 76.88 88 TYR A N 1
ATOM 666 C CA . TYR A 1 88 ? 13.523 -2.685 -21.494 1.00 76.88 88 TYR A CA 1
ATOM 667 C C . TYR A 1 88 ? 14.776 -3.493 -21.835 1.00 76.88 88 TYR A C 1
ATOM 669 O O . TYR A 1 88 ? 15.262 -3.390 -22.960 1.00 76.88 88 TYR A O 1
ATOM 677 N N . GLU A 1 89 ? 15.260 -4.337 -20.922 1.00 78.75 89 GLU A N 1
ATOM 678 C CA . GLU A 1 89 ? 16.411 -5.208 -21.191 1.00 78.75 89 GLU A CA 1
ATOM 679 C C . GLU A 1 89 ? 16.129 -6.204 -22.319 1.00 78.75 89 GLU A C 1
ATOM 681 O O . GLU A 1 89 ? 16.965 -6.370 -23.204 1.00 78.75 89 GLU A O 1
ATOM 686 N N . ALA A 1 90 ? 14.930 -6.796 -22.360 1.00 76.50 90 ALA A N 1
ATOM 687 C CA . ALA A 1 90 ? 14.523 -7.682 -23.450 1.00 76.50 90 ALA A CA 1
ATOM 688 C C . ALA A 1 90 ? 14.507 -6.962 -24.809 1.00 76.50 90 ALA A C 1
ATOM 690 O O . ALA A 1 90 ? 14.980 -7.508 -25.806 1.00 76.50 90 ALA A O 1
ATOM 691 N N . LYS A 1 91 ? 14.016 -5.714 -24.855 1.00 77.38 91 LYS A N 1
ATOM 692 C CA . LYS A 1 91 ? 14.059 -4.888 -26.072 1.00 77.38 91 LYS A CA 1
ATOM 693 C C . LYS A 1 91 ? 15.488 -4.531 -26.481 1.00 77.38 91 LYS A C 1
ATOM 695 O O . LYS A 1 91 ? 15.787 -4.547 -27.669 1.00 77.38 91 LYS A O 1
ATOM 700 N N . LEU A 1 92 ? 16.368 -4.230 -25.525 1.00 80.62 92 LEU A N 1
ATOM 701 C CA . LEU A 1 92 ? 17.770 -3.924 -25.811 1.00 80.62 92 LEU A CA 1
ATOM 702 C C . LEU A 1 92 ? 18.533 -5.161 -26.306 1.00 80.62 92 LEU A C 1
ATOM 704 O O . LEU A 1 92 ? 19.331 -5.043 -27.229 1.00 80.62 92 LEU A O 1
ATOM 708 N N . ALA A 1 93 ? 18.281 -6.336 -25.724 1.00 79.81 93 ALA A N 1
ATOM 709 C CA . ALA A 1 93 ? 18.863 -7.599 -26.171 1.00 79.81 93 ALA A CA 1
ATOM 710 C C . ALA A 1 93 ? 18.402 -7.959 -27.591 1.00 79.81 93 ALA A C 1
ATOM 712 O O . ALA A 1 93 ? 19.228 -8.318 -28.421 1.00 79.81 93 ALA A O 1
ATOM 713 N N . ALA A 1 94 ? 17.111 -7.780 -27.893 1.00 78.44 94 ALA A N 1
ATOM 714 C CA . ALA A 1 94 ? 16.560 -7.997 -29.230 1.00 78.44 94 ALA A CA 1
ATOM 715 C C . ALA A 1 94 ? 17.066 -6.986 -30.276 1.00 78.44 94 ALA A C 1
ATOM 717 O O . ALA A 1 94 ? 17.142 -7.323 -31.446 1.00 78.44 94 ALA A O 1
ATOM 718 N N . ALA A 1 95 ? 17.411 -5.759 -29.873 1.00 76.38 95 ALA A N 1
ATOM 719 C CA . ALA A 1 95 ? 17.983 -4.749 -30.768 1.00 76.38 95 ALA A CA 1
ATOM 720 C C . ALA A 1 95 ? 19.498 -4.913 -30.998 1.00 76.38 95 ALA A C 1
ATOM 722 O O . ALA A 1 95 ? 20.049 -4.288 -31.901 1.00 76.38 95 ALA A O 1
ATOM 723 N N . LYS A 1 96 ? 20.180 -5.696 -30.150 1.00 69.12 96 LYS A N 1
ATOM 724 C CA . LYS A 1 96 ? 21.615 -6.007 -30.260 1.00 69.12 96 LYS A CA 1
ATOM 725 C C . LYS A 1 96 ? 21.900 -7.350 -30.950 1.00 69.12 96 LYS A C 1
ATOM 727 O O . LYS A 1 96 ? 23.074 -7.643 -31.167 1.00 69.12 96 LYS A O 1
ATOM 732 N N . ALA A 1 97 ? 20.870 -8.150 -31.233 1.00 56.97 97 ALA A N 1
ATOM 733 C CA . ALA A 1 97 ? 20.941 -9.417 -31.965 1.00 56.97 97 ALA A CA 1
ATOM 734 C C . ALA A 1 97 ? 20.626 -9.199 -33.450 1.00 56.97 97 ALA A C 1
ATOM 736 O O . ALA A 1 97 ? 21.225 -9.923 -34.274 1.00 56.97 97 ALA A O 1
#

Sequence (97 aa):
MDVSFAVILLYTLVLGLVAPYISAHSEKYGALVPPTIALTTGSVLWSILIWVGFGTQDGWLWLIIMLAMPLVMVFASARLASARDKAYEAKLAAAKA

pLDDT: mean 73.79, std 9.56, range [52.19, 88.12]